Protein AF-A0A553ALV3-F1 (afdb_monomer_lite)

Radius of gyration: 11.26 Å; chains: 1; bounding box: 22×32×25 Å

Structure (mmCIF, N/CA/C/O backbone):
data_AF-A0A553ALV3-F1
#
_entry.id   AF-A0A553ALV3-F1
#
loop_
_atom_site.group_PDB
_atom_site.id
_atom_site.type_symbol
_atom_site.label_atom_id
_atom_site.label_alt_id
_atom_site.label_comp_id
_atom_site.label_asym_id
_atom_site.label_entity_id
_atom_site.label_seq_id
_atom_site.pdbx_PDB_ins_code
_atom_site.Cartn_x
_atom_site.Cartn_y
_atom_site.Cartn_z
_atom_site.occupancy
_atom_site.B_iso_or_equiv
_atom_site.auth_seq_id
_atom_site.auth_comp_id
_atom_site.auth_a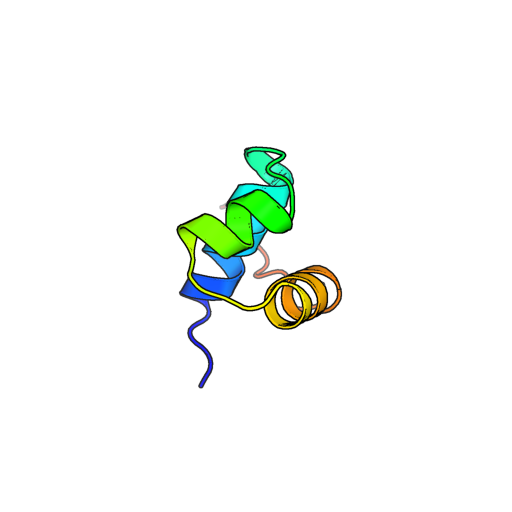sym_id
_atom_site.auth_atom_id
_atom_site.pdbx_PDB_model_num
ATOM 1 N N . MET A 1 1 ? 3.570 -4.343 -21.201 1.00 45.00 1 MET A N 1
ATOM 2 C CA . MET A 1 1 ? 2.215 -3.759 -21.096 1.00 45.00 1 MET A CA 1
ATOM 3 C C . MET A 1 1 ? 1.491 -4.406 -19.913 1.00 45.00 1 MET A C 1
ATOM 5 O O . MET A 1 1 ? 0.635 -5.255 -20.096 1.00 45.00 1 MET A O 1
ATOM 9 N N . ILE A 1 2 ? 1.901 -4.098 -18.676 1.00 48.44 2 ILE A N 1
ATOM 10 C CA . ILE A 1 2 ? 1.206 -4.627 -17.491 1.00 48.44 2 ILE A CA 1
ATOM 11 C C . ILE A 1 2 ? -0.081 -3.814 -17.352 1.00 48.44 2 ILE A C 1
ATOM 13 O O . ILE A 1 2 ? -0.034 -2.594 -17.211 1.00 48.44 2 ILE A O 1
ATOM 17 N N . HIS A 1 3 ? -1.214 -4.494 -17.497 1.00 56.00 3 HIS A N 1
ATOM 18 C CA . HIS A 1 3 ? -2.551 -3.916 -17.549 1.00 56.00 3 HIS A CA 1
ATOM 19 C C . HIS A 1 3 ? -2.790 -2.962 -16.371 1.00 56.00 3 HIS A C 1
ATOM 21 O O . HIS A 1 3 ? -2.861 -3.391 -15.219 1.00 56.00 3 HIS A O 1
ATOM 27 N N . MET A 1 4 ? -2.990 -1.675 -16.666 1.00 62.38 4 MET A N 1
ATOM 28 C CA . MET A 1 4 ? -3.355 -0.628 -15.697 1.00 62.38 4 MET A CA 1
ATOM 29 C C . MET A 1 4 ? -4.554 -1.015 -14.803 1.00 62.38 4 MET A C 1
ATOM 31 O O . MET A 1 4 ? -4.692 -0.515 -13.687 1.00 62.38 4 MET A O 1
ATOM 35 N N . GLY A 1 5 ? -5.394 -1.956 -15.251 1.00 71.19 5 GLY A N 1
ATOM 36 C CA . GLY A 1 5 ? -6.491 -2.527 -14.467 1.00 71.19 5 GLY A CA 1
ATOM 37 C C . GLY A 1 5 ? -6.046 -3.307 -13.224 1.00 71.19 5 GLY A C 1
ATOM 38 O O . GLY A 1 5 ? -6.640 -3.142 -12.162 1.00 71.19 5 GLY A O 1
ATOM 39 N N . LEU A 1 6 ? -4.972 -4.100 -13.305 1.00 77.19 6 LEU A N 1
ATOM 40 C CA . LEU A 1 6 ? -4.519 -4.928 -12.180 1.00 77.19 6 LEU A CA 1
ATOM 41 C C . LEU A 1 6 ? -3.971 -4.067 -11.033 1.00 77.19 6 LEU A C 1
ATOM 43 O O . LEU A 1 6 ? -4.254 -4.323 -9.862 1.00 77.19 6 LEU A O 1
ATOM 47 N N . LEU A 1 7 ? -3.256 -2.993 -11.381 1.00 78.62 7 LEU A N 1
ATOM 48 C CA . LEU A 1 7 ? -2.729 -2.025 -10.421 1.00 78.62 7 LEU A CA 1
ATOM 49 C C . LEU A 1 7 ? -3.859 -1.326 -9.654 1.00 78.62 7 LEU A C 1
ATOM 51 O O . LEU A 1 7 ? -3.815 -1.223 -8.427 1.00 78.62 7 LEU A O 1
ATOM 55 N N . ASN A 1 8 ? -4.899 -0.898 -10.374 1.00 79.31 8 ASN A N 1
ATOM 56 C CA . ASN A 1 8 ? -6.068 -0.257 -9.779 1.00 79.31 8 ASN A CA 1
ATOM 57 C C . ASN A 1 8 ? -6.844 -1.203 -8.854 1.00 79.31 8 ASN A C 1
ATOM 59 O O . ASN A 1 8 ? -7.308 -0.773 -7.798 1.00 79.31 8 ASN A O 1
ATOM 63 N N . ILE A 1 9 ? -6.942 -2.492 -9.195 1.00 83.50 9 ILE A N 1
ATOM 64 C CA . ILE A 1 9 ? -7.590 -3.497 -8.341 1.00 83.50 9 ILE A CA 1
ATOM 65 C C . ILE A 1 9 ? -6.800 -3.693 -7.040 1.00 83.50 9 ILE A C 1
ATOM 67 O O . ILE A 1 9 ? -7.377 -3.549 -5.962 1.00 83.50 9 ILE A O 1
ATOM 71 N N . ILE A 1 10 ? -5.485 -3.934 -7.117 1.00 86.38 10 ILE A N 1
ATOM 72 C CA . ILE A 1 10 ? -4.613 -4.107 -5.939 1.00 86.38 10 ILE A CA 1
ATOM 73 C C . ILE A 1 10 ? -4.679 -2.873 -5.032 1.00 86.38 10 ILE A C 1
ATOM 75 O O . ILE A 1 10 ? -4.864 -2.992 -3.818 1.00 86.38 10 ILE A O 1
ATOM 79 N N . ARG A 1 11 ? -4.589 -1.675 -5.622 1.00 82.19 11 ARG A N 1
ATOM 80 C CA . ARG A 1 11 ? -4.638 -0.405 -4.891 1.00 82.19 11 ARG A CA 1
ATOM 81 C C . ARG A 1 11 ? -6.005 -0.182 -4.243 1.00 82.19 11 ARG A C 1
ATOM 83 O O . ARG A 1 11 ? -6.060 0.199 -3.079 1.00 82.19 11 ARG A O 1
ATOM 90 N N . ARG A 1 12 ? -7.114 -0.475 -4.931 1.00 85.56 12 ARG A N 1
ATOM 91 C CA . ARG A 1 12 ? -8.468 -0.394 -4.352 1.00 85.56 12 ARG A CA 1
ATOM 92 C C . ARG A 1 12 ? -8.643 -1.375 -3.193 1.00 85.56 12 ARG A C 1
ATOM 94 O O . ARG A 1 12 ? -9.224 -1.015 -2.172 1.00 85.56 12 ARG A O 1
ATOM 101 N N . MET A 1 13 ? -8.142 -2.596 -3.333 1.00 87.81 13 MET A N 1
ATOM 102 C CA . MET A 1 13 ? -8.191 -3.601 -2.273 1.00 87.81 13 MET A CA 1
ATOM 103 C C . MET A 1 13 ? -7.382 -3.173 -1.042 1.00 87.81 13 MET A C 1
ATOM 105 O O . MET A 1 13 ? -7.846 -3.347 0.082 1.00 87.81 13 MET A O 1
ATOM 109 N N . HIS A 1 14 ? -6.213 -2.560 -1.235 1.00 85.69 14 HIS A N 1
ATOM 110 C CA . HIS A 1 14 ? -5.381 -2.110 -0.122 1.00 85.69 14 HIS A CA 1
ATOM 111 C C . HIS A 1 14 ? -5.868 -0.795 0.509 1.00 85.69 14 HIS A C 1
ATOM 113 O O . HIS A 1 14 ? -6.043 -0.731 1.718 1.00 85.69 14 HIS A O 1
ATOM 119 N N . LEU A 1 15 ? -6.137 0.245 -0.289 1.00 83.62 15 LEU A N 1
ATOM 120 C CA . LEU A 1 15 ? -6.486 1.580 0.214 1.00 83.62 15 LEU A CA 1
ATOM 121 C C . LEU A 1 15 ? -7.951 1.696 0.647 1.00 83.62 15 LEU A C 1
ATOM 123 O O . LEU A 1 15 ? -8.233 2.272 1.694 1.00 83.62 15 LEU A O 1
ATOM 127 N N . ARG A 1 16 ? -8.900 1.164 -0.140 1.00 84.94 16 ARG A N 1
ATOM 128 C CA . ARG A 1 16 ? -10.335 1.276 0.185 1.00 84.94 16 ARG A CA 1
ATOM 129 C C . ARG A 1 16 ? -10.820 0.147 1.077 1.00 84.94 16 ARG A C 1
ATOM 131 O O . ARG A 1 16 ? -11.513 0.401 2.051 1.00 84.94 16 ARG A O 1
ATOM 138 N N . GLN A 1 17 ? -10.483 -1.092 0.730 1.00 87.31 17 GLN A N 1
ATOM 139 C CA . GLN A 1 17 ? -10.957 -2.262 1.478 1.00 87.31 17 GLN A CA 1
ATOM 140 C C . GLN A 1 17 ? -10.046 -2.606 2.668 1.00 87.31 17 GLN A C 1
ATOM 142 O O . GLN A 1 17 ? -10.365 -3.524 3.417 1.00 87.31 17 GLN A O 1
ATOM 147 N N . LYS A 1 18 ? -8.922 -1.887 2.842 1.00 85.81 18 LYS A N 1
ATOM 148 C CA . LYS A 1 18 ? -7.928 -2.103 3.910 1.00 85.81 18 LYS A CA 1
ATOM 149 C C . LYS A 1 18 ? -7.474 -3.563 4.026 1.00 85.81 18 LYS A C 1
ATOM 151 O O . LYS A 1 18 ? -7.135 -4.038 5.107 1.00 85.81 18 LYS A O 1
ATOM 156 N N . LEU A 1 19 ? -7.458 -4.289 2.904 1.00 89.00 19 LEU A N 1
ATOM 157 C CA . LEU A 1 19 ? -7.038 -5.684 2.880 1.00 89.00 19 LEU A CA 1
ATOM 158 C C . LEU A 1 19 ? -5.521 -5.781 3.048 1.00 89.00 19 LEU A C 1
ATOM 160 O O . LEU A 1 19 ? -4.747 -4.989 2.496 1.00 89.00 19 LEU A O 1
ATOM 164 N N . SER A 1 20 ? -5.093 -6.800 3.792 1.00 90.00 20 SER A N 1
ATOM 165 C CA . SER A 1 20 ? -3.674 -7.110 3.944 1.00 90.00 20 SER A CA 1
ATOM 166 C C . SER A 1 20 ? -3.079 -7.582 2.615 1.00 90.00 20 SER A C 1
ATOM 168 O O . SER A 1 20 ? -3.746 -8.224 1.802 1.00 90.00 20 SER A O 1
ATOM 170 N N . VAL A 1 21 ? -1.784 -7.336 2.410 1.00 89.19 21 VAL A N 1
ATOM 171 C CA . VAL A 1 21 ? -1.047 -7.812 1.223 1.00 89.19 21 VAL A CA 1
ATOM 172 C C . VAL A 1 21 ? -1.182 -9.330 1.046 1.00 89.19 21 VAL A C 1
ATOM 174 O O . VAL A 1 21 ? -1.252 -9.824 -0.077 1.00 89.19 21 VAL A O 1
ATOM 177 N N . ARG A 1 22 ? -1.282 -10.084 2.149 1.00 89.94 22 ARG A N 1
ATOM 178 C CA . ARG A 1 22 ? -1.505 -11.535 2.128 1.00 89.94 22 ARG A CA 1
ATOM 179 C C . ARG A 1 22 ? -2.886 -11.899 1.574 1.00 89.94 22 ARG A C 1
ATOM 181 O O . ARG A 1 22 ? -2.993 -12.850 0.807 1.00 89.94 22 ARG A O 1
ATOM 188 N N . GLU A 1 23 ? -3.924 -11.154 1.935 1.00 90.38 23 GLU A N 1
ATOM 189 C CA . GLU A 1 23 ? -5.275 -11.371 1.410 1.00 90.38 23 GLU A CA 1
ATOM 190 C C . GLU A 1 23 ? -5.370 -11.029 -0.077 1.00 90.38 23 GLU A C 1
ATOM 192 O O . GLU A 1 23 ? -5.956 -11.775 -0.861 1.00 90.38 23 GLU A O 1
ATOM 197 N N . ILE A 1 24 ? -4.717 -9.945 -0.488 1.00 88.25 24 ILE A N 1
ATOM 198 C CA . ILE A 1 24 ? -4.644 -9.552 -1.896 1.00 88.25 24 ILE A CA 1
ATOM 199 C C . ILE A 1 24 ? -3.887 -10.615 -2.702 1.00 88.25 24 ILE A C 1
ATOM 201 O O . ILE A 1 24 ? -4.339 -10.988 -3.781 1.00 88.25 24 ILE A O 1
ATOM 205 N N . ALA A 1 25 ? -2.792 -11.163 -2.166 1.00 89.88 25 ALA A N 1
ATOM 206 C CA . ALA A 1 25 ? -2.032 -12.241 -2.801 1.00 89.88 25 ALA A CA 1
ATOM 207 C C . ALA A 1 25 ? -2.884 -13.496 -3.019 1.00 89.88 25 ALA A C 1
ATOM 209 O O . ALA A 1 25 ? -2.872 -14.064 -4.106 1.00 89.88 25 ALA A O 1
ATOM 210 N N . ARG A 1 26 ? -3.687 -13.887 -2.018 1.00 90.12 26 ARG A N 1
ATOM 211 C CA . ARG A 1 26 ? -4.601 -15.0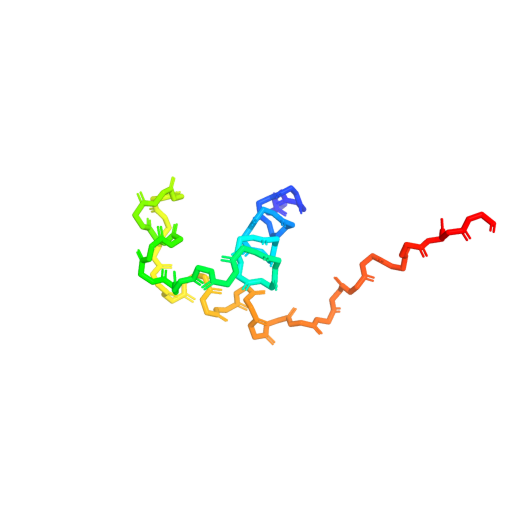33 -2.137 1.00 90.12 26 ARG A CA 1
ATOM 212 C C . ARG A 1 26 ? -5.672 -14.826 -3.204 1.00 90.12 26 ARG A C 1
ATOM 214 O O . ARG A 1 26 ? -5.974 -15.752 -3.940 1.00 90.12 26 ARG A O 1
ATOM 221 N N . ARG A 1 27 ? -6.233 -13.619 -3.297 1.00 87.69 27 ARG A N 1
ATOM 222 C CA . ARG A 1 27 ? -7.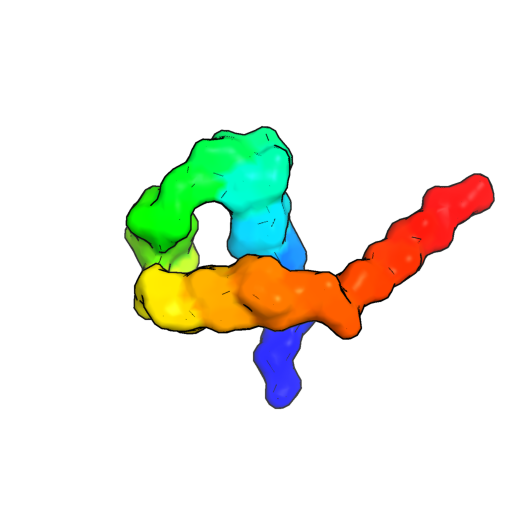323 -13.309 -4.236 1.00 87.69 27 ARG A CA 1
ATOM 223 C C . ARG A 1 27 ? -6.857 -13.070 -5.667 1.00 87.69 27 ARG A C 1
ATOM 225 O O . ARG A 1 27 ? -7.595 -13.351 -6.599 1.00 87.69 27 ARG A O 1
ATOM 232 N N . THR A 1 28 ? -5.664 -12.507 -5.837 1.00 83.81 28 THR A N 1
ATOM 233 C CA . THR A 1 28 ? -5.129 -12.138 -7.159 1.00 83.81 28 THR A CA 1
ATOM 234 C C . THR A 1 28 ? -4.180 -13.188 -7.734 1.00 83.81 28 THR A C 1
ATOM 236 O O . THR A 1 28 ? -3.808 -13.084 -8.897 1.00 83.81 28 THR A O 1
ATOM 239 N N . GLY A 1 29 ? -3.752 -14.173 -6.933 1.00 88.56 29 GLY A N 1
ATOM 240 C CA . GLY A 1 29 ? -2.739 -15.160 -7.325 1.00 88.56 29 GLY A CA 1
ATOM 241 C C . GLY A 1 29 ? -1.336 -14.565 -7.493 1.00 88.56 29 GLY A C 1
ATOM 242 O O . GLY A 1 29 ? -0.419 -15.248 -7.941 1.00 88.56 29 GLY A O 1
ATOM 243 N N . LEU A 1 30 ? -1.149 -13.289 -7.146 1.00 86.19 30 LEU A N 1
ATOM 244 C CA . LEU A 1 30 ? 0.122 -12.597 -7.291 1.00 86.19 30 LEU A CA 1
ATOM 245 C C . LEU A 1 30 ? 1.027 -12.841 -6.092 1.00 86.19 30 LEU A C 1
ATOM 247 O O . LEU A 1 30 ? 0.588 -12.940 -4.943 1.00 86.19 30 LEU A O 1
ATOM 251 N N . SER A 1 31 ? 2.332 -12.835 -6.356 1.00 88.19 31 SER A N 1
ATOM 252 C CA . SER A 1 31 ? 3.312 -12.861 -5.280 1.00 88.19 31 SER A CA 1
ATOM 253 C C . SER A 1 31 ? 3.181 -11.612 -4.401 1.00 88.19 31 SER A C 1
ATOM 255 O O . SER A 1 31 ? 2.905 -10.504 -4.874 1.00 88.19 31 SER A O 1
ATOM 257 N N . ARG A 1 32 ? 3.452 -11.776 -3.102 1.00 87.12 32 ARG A N 1
ATOM 258 C CA . ARG A 1 32 ? 3.498 -10.657 -2.149 1.00 87.12 32 ARG A CA 1
ATOM 259 C C . ARG A 1 32 ? 4.482 -9.575 -2.603 1.00 87.12 32 ARG A C 1
ATOM 261 O O . ARG A 1 32 ? 4.156 -8.400 -2.512 1.00 87.12 32 ARG A O 1
ATOM 268 N N . ASN A 1 33 ? 5.625 -9.962 -3.175 1.00 86.31 33 ASN A N 1
ATOM 269 C CA . ASN A 1 33 ? 6.601 -9.019 -3.726 1.00 86.31 33 ASN A CA 1
ATOM 270 C C . ASN A 1 33 ? 6.034 -8.199 -4.886 1.00 86.31 33 ASN A C 1
ATOM 272 O O . ASN A 1 33 ? 6.292 -7.002 -4.963 1.00 86.31 33 ASN A O 1
ATOM 276 N N . THR A 1 34 ? 5.257 -8.820 -5.773 1.00 84.81 34 THR A N 1
ATOM 277 C CA . THR A 1 34 ? 4.599 -8.129 -6.890 1.00 84.81 34 THR A CA 1
ATOM 278 C C . THR A 1 34 ? 3.620 -7.084 -6.364 1.00 84.81 34 THR A C 1
ATOM 280 O O . THR A 1 34 ? 3.658 -5.934 -6.789 1.00 84.81 34 THR A O 1
ATOM 283 N N . ILE A 1 35 ? 2.807 -7.446 -5.370 1.00 86.38 35 ILE A N 1
ATOM 284 C CA . ILE A 1 35 ? 1.861 -6.523 -4.732 1.00 86.38 35 ILE A CA 1
ATOM 285 C C . ILE A 1 35 ? 2.596 -5.379 -4.031 1.00 86.38 35 ILE A C 1
ATOM 287 O O . ILE A 1 35 ? 2.255 -4.223 -4.255 1.00 86.38 35 ILE A O 1
ATOM 291 N N . THR A 1 36 ? 3.633 -5.667 -3.242 1.00 85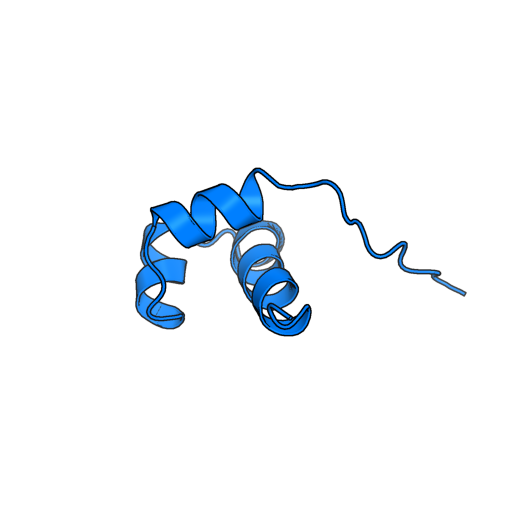.62 36 THR A N 1
ATOM 292 C CA . THR A 1 36 ? 4.417 -4.630 -2.559 1.00 85.62 36 THR A CA 1
ATOM 293 C C . THR A 1 36 ? 5.095 -3.692 -3.553 1.00 85.62 36 THR A C 1
ATOM 295 O O . THR A 1 36 ? 5.039 -2.485 -3.359 1.00 85.62 36 THR A O 1
ATOM 298 N N . LYS A 1 37 ? 5.660 -4.200 -4.657 1.00 82.44 37 LYS A N 1
ATOM 299 C CA . LYS A 1 37 ? 6.217 -3.361 -5.734 1.00 82.44 37 LYS A CA 1
ATOM 300 C C . LYS A 1 37 ? 5.149 -2.484 -6.391 1.00 82.44 37 LYS A C 1
ATOM 302 O O . LYS A 1 37 ? 5.414 -1.324 -6.680 1.00 82.44 37 LYS A O 1
ATOM 307 N N . HIS A 1 38 ? 3.940 -3.006 -6.589 1.00 79.88 38 HIS A N 1
ATOM 308 C CA . HIS A 1 38 ? 2.819 -2.241 -7.140 1.00 79.88 38 HIS A CA 1
ATOM 309 C C . HIS A 1 38 ? 2.262 -1.184 -6.175 1.00 79.88 38 HIS A C 1
ATOM 311 O O . HIS A 1 38 ? 1.801 -0.138 -6.627 1.00 79.88 38 HIS A O 1
ATOM 317 N N . LEU A 1 39 ? 2.315 -1.434 -4.864 1.00 79.12 39 LEU A N 1
ATOM 318 C CA . LEU A 1 39 ? 1.937 -0.466 -3.831 1.00 79.12 39 LEU A CA 1
ATOM 319 C C . LEU A 1 39 ? 3.028 0.594 -3.608 1.00 79.12 39 LEU A C 1
ATOM 321 O O . LEU A 1 39 ? 2.702 1.766 -3.458 1.00 79.12 39 LEU A O 1
ATOM 325 N N . ALA A 1 40 ? 4.304 0.195 -3.629 1.00 79.69 40 ALA A N 1
ATOM 326 C CA . ALA A 1 40 ? 5.459 1.075 -3.448 1.00 79.69 40 ALA A CA 1
ATOM 327 C C . ALA A 1 40 ? 5.748 1.944 -4.680 1.00 79.69 40 ALA A C 1
ATOM 329 O O . ALA A 1 40 ? 6.178 3.083 -4.537 1.00 79.69 40 ALA A O 1
ATOM 330 N N . GLY A 1 41 ? 5.460 1.449 -5.890 1.00 70.81 41 GLY A N 1
ATOM 331 C CA . GLY A 1 41 ? 5.534 2.204 -7.147 1.00 70.81 41 GLY A CA 1
ATOM 332 C C . GLY A 1 41 ? 4.413 3.238 -7.304 1.00 70.81 41 GLY A C 1
ATOM 333 O O . GLY A 1 41 ? 3.859 3.391 -8.393 1.00 70.81 41 GLY A O 1
ATOM 334 N N . GLY A 1 42 ? 4.025 3.897 -6.210 1.00 60.66 42 GLY A 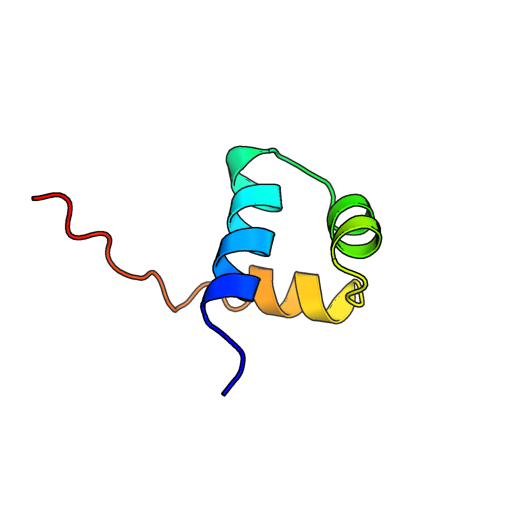N 1
ATOM 335 C CA . GLY A 1 42 ? 2.976 4.906 -6.105 1.00 60.66 42 GLY A CA 1
ATOM 336 C C . GLY A 1 42 ? 3.287 6.208 -6.844 1.00 60.66 42 GLY A C 1
ATOM 337 O O . GLY A 1 42 ? 3.256 7.271 -6.243 1.00 60.66 42 GLY A O 1
ATOM 338 N N . THR A 1 43 ? 3.577 6.146 -8.143 1.00 50.69 43 THR A N 1
ATOM 339 C CA . THR A 1 43 ? 3.899 7.333 -8.955 1.00 50.69 43 THR A CA 1
ATOM 340 C C . THR A 1 43 ? 3.317 7.251 -10.360 1.00 50.69 43 THR A C 1
ATOM 342 O O . THR A 1 43 ? 3.882 7.749 -11.322 1.00 50.69 43 THR A O 1
ATOM 345 N N . ILE A 1 44 ? 2.157 6.619 -10.496 1.00 52.84 44 ILE A N 1
ATOM 346 C CA . ILE A 1 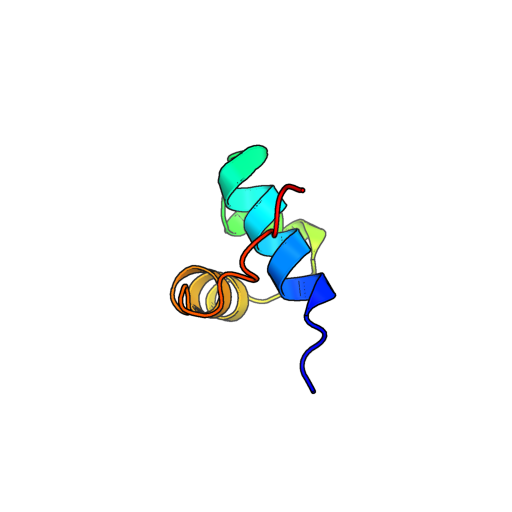44 ? 1.233 6.976 -11.570 1.00 52.84 44 ILE A CA 1
ATOM 347 C C . ILE A 1 44 ? -0.136 7.031 -10.905 1.00 52.84 44 ILE A C 1
ATOM 349 O O . ILE A 1 44 ? -0.869 6.044 -10.788 1.00 52.84 44 ILE A O 1
ATOM 353 N N . GLU A 1 45 ? -0.408 8.171 -10.291 1.00 49.00 45 GLU A N 1
ATOM 354 C CA . GLU A 1 45 ? -1.771 8.619 -10.062 1.00 49.00 45 GLU A CA 1
ATOM 355 C C . GLU A 1 45 ? -2.354 8.852 -11.460 1.00 49.00 45 GLU A C 1
ATOM 357 O O . GLU A 1 45 ? -1.889 9.762 -12.153 1.00 49.00 45 GLU A O 1
ATOM 362 N N . PRO A 1 46 ? -3.326 8.060 -11.952 1.00 58.31 46 PRO A N 1
ATOM 363 C CA . PRO A 1 46 ? -4.221 8.642 -12.927 1.00 58.31 46 PRO A CA 1
ATOM 364 C C . PRO A 1 46 ? -4.887 9.787 -12.168 1.00 58.31 46 PRO A C 1
ATOM 366 O O . PRO A 1 46 ? -5.655 9.539 -11.238 1.00 58.31 46 PRO A O 1
ATOM 369 N N . LYS A 1 47 ? -4.505 11.030 -12.493 1.00 49.28 47 LYS A N 1
ATOM 370 C CA . LYS A 1 47 ? -5.280 12.216 -12.136 1.00 49.28 47 LYS A CA 1
ATOM 371 C C . LYS A 1 47 ? -6.712 11.877 -12.516 1.00 49.28 47 LYS A C 1
ATOM 373 O O . LYS A 1 47 ? -7.046 11.829 -13.698 1.00 49.28 47 LYS A O 1
ATOM 378 N N . PHE A 1 48 ? -7.530 11.555 -11.522 1.00 54.78 48 PHE A N 1
ATOM 379 C CA . PHE A 1 48 ? -8.960 11.557 -11.711 1.00 54.78 48 PHE A CA 1
ATOM 380 C C . PHE A 1 48 ? -9.277 13.024 -11.962 1.00 54.78 48 PHE A C 1
ATOM 382 O O . PHE A 1 48 ? -9.293 13.826 -11.034 1.00 54.78 48 PHE A O 1
ATOM 389 N N . ALA A 1 49 ? -9.416 13.382 -13.238 1.00 47.19 49 ALA A N 1
ATOM 390 C CA . ALA A 1 49 ? -10.161 14.559 -13.625 1.00 47.19 49 ALA A CA 1
ATOM 391 C C . ALA A 1 49 ? -11.595 14.296 -13.158 1.00 47.19 49 ALA A C 1
ATOM 393 O O . ALA A 1 49 ? -12.401 13.689 -13.860 1.00 47.19 49 ALA A O 1
ATOM 394 N N . THR A 1 50 ? -11.866 14.613 -11.895 1.00 55.25 50 THR A N 1
ATOM 395 C CA . THR A 1 50 ? -13.220 14.955 -11.483 1.00 55.25 50 THR A CA 1
ATOM 396 C C . THR A 1 50 ? -13.622 16.197 -12.287 1.00 55.25 50 THR A C 1
ATOM 398 O O . THR A 1 50 ? -12.764 17.068 -12.452 1.00 55.25 50 THR A O 1
ATOM 401 N N . PRO A 1 51 ? -14.841 16.207 -12.853 1.00 60.47 51 PRO A N 1
ATOM 402 C CA . PRO A 1 51 ? -15.277 17.166 -13.870 1.00 60.47 51 PRO A CA 1
ATOM 403 C C . PRO A 1 51 ? -15.241 18.620 -13.398 1.00 60.47 51 PRO A C 1
ATOM 405 O O . PRO A 1 51 ? -15.343 18.847 -12.170 1.00 60.47 51 PRO A O 1
#

Sequence (51 aa):
MIHMGLLNIIRRMHLRQKLSVREIARRTGLSRNTITKHLAGGTIEPKFATP

Foldseek 3Di:
DPDPVLLVVLCCCCPVVVDDLVVNCVVVVDDSVVSVCSVVVPPDDPPPPPD

pLDDT: mean 76.13, std 14.73, range [45.0, 90.38]

Secondary structure (DSSP, 8-state):
---HHHHHHHHHHHHTS---HHHHHHHH---HHHHHHHHH-----------